Protein AF-A0A9D7FLX3-F1 (afdb_monomer_lite)

Foldseek 3Di:
DDPPDDDPDDDPPDPDDDPLQPVQQVQVVVVHGCCVVPVPRDHHDPVSNDPPD

Structure (mmCIF, N/CA/C/O backbone):
data_AF-A0A9D7FLX3-F1
#
_entry.id   AF-A0A9D7FLX3-F1
#
loop_
_atom_site.group_PDB
_atom_site.id
_atom_site.type_symbol
_atom_site.label_atom_id
_atom_site.label_alt_id
_atom_site.label_comp_id
_atom_site.label_asym_id
_atom_site.label_entity_id
_atom_site.label_seq_id
_atom_site.pdbx_PDB_ins_code
_atom_site.Cartn_x
_atom_site.Cartn_y
_atom_site.Cartn_z
_atom_site.occupancy
_atom_site.B_iso_or_equiv
_atom_site.auth_seq_id
_atom_site.auth_comp_id
_atom_site.auth_asym_id
_atom_site.auth_atom_id
_atom_site.pdbx_PDB_model_num
ATOM 1 N N . MET A 1 1 ? 11.746 -10.697 -12.140 1.00 63.75 1 MET A N 1
ATOM 2 C CA . MET A 1 1 ? 10.462 -11.137 -12.724 1.00 63.75 1 MET A CA 1
ATOM 3 C C . MET A 1 1 ? 10.770 -12.315 -13.630 1.00 63.75 1 MET A C 1
ATOM 5 O O . MET A 1 1 ? 11.783 -12.252 -14.315 1.00 63.75 1 MET A O 1
ATOM 9 N N . GLY A 1 2 ? 10.020 -13.414 -13.516 1.00 82.31 2 GLY A N 1
ATOM 10 C CA . GLY A 1 2 ? 10.267 -14.613 -14.327 1.00 82.31 2 GLY A CA 1
ATOM 11 C C . GLY A 1 2 ? 9.911 -14.389 -15.801 1.00 82.31 2 GLY A C 1
ATOM 12 O O . GLY A 1 2 ? 9.356 -13.338 -16.125 1.00 82.31 2 GLY A O 1
ATOM 13 N N . PRO A 1 3 ? 10.178 -15.365 -16.686 1.00 89.75 3 PRO A N 1
ATOM 14 C CA . PRO A 1 3 ? 9.768 -15.285 -18.092 1.00 89.75 3 PRO A CA 1
ATOM 15 C C . PRO A 1 3 ? 8.256 -15.042 -18.255 1.00 89.75 3 PRO A C 1
ATOM 17 O O . PRO A 1 3 ? 7.841 -14.392 -19.208 1.00 89.75 3 PRO A O 1
ATOM 20 N N . ASP A 1 4 ? 7.452 -15.479 -17.281 1.00 91.12 4 ASP A N 1
ATOM 21 C CA . ASP A 1 4 ? 5.990 -15.349 -17.277 1.00 91.12 4 ASP A CA 1
ATOM 22 C C . ASP A 1 4 ? 5.476 -14.014 -16.711 1.00 91.12 4 ASP A C 1
ATOM 24 O O . ASP A 1 4 ? 4.270 -13.809 -16.582 1.00 91.12 4 ASP A O 1
ATOM 28 N N . THR A 1 5 ? 6.361 -13.097 -16.309 1.00 85.88 5 THR A N 1
ATOM 29 C CA . THR A 1 5 ? 5.970 -11.794 -15.754 1.00 85.88 5 THR A CA 1
ATOM 30 C C . THR A 1 5 ? 6.572 -10.672 -16.600 1.00 85.88 5 THR A C 1
ATOM 32 O O . THR A 1 5 ? 7.770 -10.401 -16.476 1.00 85.88 5 THR A O 1
ATOM 35 N N . PRO A 1 6 ? 5.764 -9.999 -17.442 1.00 85.94 6 PRO A N 1
ATOM 36 C CA . PRO A 1 6 ? 6.227 -8.877 -18.248 1.00 85.94 6 PRO A CA 1
ATOM 37 C C . PRO A 1 6 ? 6.861 -7.783 -17.385 1.00 85.94 6 PRO A C 1
ATOM 39 O O . PRO A 1 6 ? 6.340 -7.427 -16.326 1.00 85.94 6 PRO A O 1
ATOM 42 N N . ALA A 1 7 ? 7.977 -7.220 -17.850 1.00 85.69 7 ALA A N 1
ATOM 43 C CA . ALA A 1 7 ? 8.583 -6.068 -17.200 1.00 85.69 7 ALA A CA 1
ATOM 44 C C . ALA A 1 7 ? 7.705 -4.830 -17.434 1.00 85.69 7 ALA A C 1
ATOM 46 O O . ALA A 1 7 ? 7.560 -4.371 -18.563 1.00 85.69 7 ALA A O 1
ATOM 47 N N . LEU A 1 8 ? 7.142 -4.277 -16.359 1.00 87.00 8 LEU A N 1
ATOM 48 C CA . LEU A 1 8 ? 6.325 -3.058 -16.415 1.00 87.00 8 LEU A CA 1
ATOM 49 C C . LEU A 1 8 ? 7.158 -1.763 -16.430 1.00 87.00 8 LEU A C 1
ATOM 51 O O . LEU A 1 8 ? 6.600 -0.686 -16.612 1.00 87.00 8 LEU A O 1
ATOM 55 N N . GLY A 1 9 ? 8.477 -1.865 -16.241 1.00 90.00 9 GLY A N 1
ATOM 56 C CA . GLY A 1 9 ? 9.374 -0.714 -16.145 1.00 90.00 9 GLY A CA 1
ATOM 57 C C . GLY A 1 9 ? 9.181 0.107 -14.868 1.00 90.00 9 GLY A C 1
ATOM 58 O O . GLY A 1 9 ? 8.511 -0.310 -13.920 1.00 90.00 9 GLY A O 1
ATOM 59 N N . GLU A 1 10 ? 9.813 1.277 -14.839 1.00 91.50 10 GLU A N 1
ATOM 60 C CA . GLU A 1 10 ? 9.623 2.279 -13.792 1.00 91.50 10 GLU A CA 1
ATOM 61 C C . GLU A 1 10 ? 8.454 3.215 -14.122 1.00 91.50 10 GLU A C 1
ATOM 63 O O . GLU A 1 10 ? 8.105 3.425 -15.283 1.00 91.50 10 GLU A O 1
ATOM 68 N N . ARG A 1 11 ? 7.847 3.801 -13.085 1.00 90.19 11 ARG A N 1
ATOM 69 C CA . ARG A 1 11 ? 6.812 4.831 -13.223 1.00 90.19 11 ARG A CA 1
ATOM 70 C C . ARG A 1 11 ? 7.372 6.159 -12.731 1.00 90.19 11 ARG A C 1
ATOM 72 O O . ARG A 1 11 ? 8.001 6.208 -11.679 1.00 90.19 11 ARG A O 1
ATOM 79 N N . SER A 1 12 ? 7.098 7.224 -13.472 1.00 92.50 12 SER A N 1
ATOM 80 C CA . SER A 1 12 ? 7.507 8.596 -13.161 1.00 92.50 12 SER A CA 1
ATOM 81 C C . SER A 1 12 ? 6.302 9.530 -13.259 1.00 92.50 12 SER A C 1
ATOM 83 O O . SER A 1 12 ? 5.286 9.154 -13.837 1.00 92.50 12 SER A O 1
ATOM 85 N N . GLN A 1 13 ? 6.409 10.738 -12.691 1.00 93.12 13 GLN A N 1
ATOM 86 C CA . GLN A 1 13 ? 5.326 11.741 -12.678 1.00 93.12 13 GLN A CA 1
ATOM 87 C C . GLN A 1 13 ? 4.024 11.245 -12.016 1.00 93.12 13 GLN A C 1
ATOM 89 O O . GLN A 1 13 ? 2.928 11.664 -12.374 1.00 93.12 13 GLN A O 1
ATOM 94 N N . VAL A 1 14 ? 4.148 10.345 -11.039 1.00 90.94 14 VAL A N 1
ATOM 95 C CA 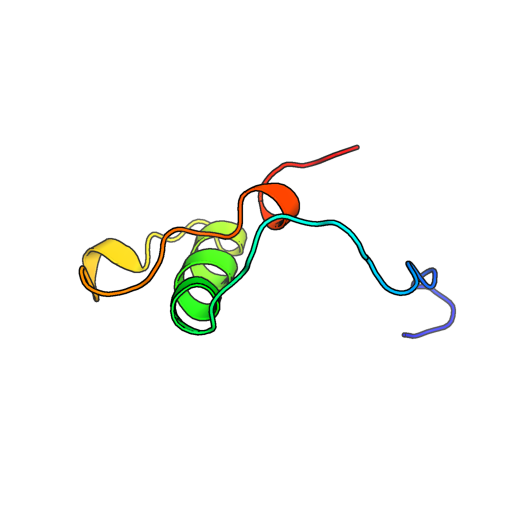. VAL A 1 14 ? 3.027 9.865 -10.223 1.00 90.94 14 VAL A CA 1
ATOM 96 C C . VAL A 1 14 ? 2.831 10.754 -8.998 1.00 90.94 14 VAL A C 1
ATOM 98 O O . VAL A 1 14 ? 3.749 11.462 -8.578 1.00 90.94 14 VAL A O 1
ATOM 101 N N . GLU A 1 15 ? 1.644 10.691 -8.397 1.00 92.12 15 GLU A N 1
ATOM 102 C CA . GLU A 1 15 ? 1.410 11.298 -7.087 1.00 92.12 15 GLU A CA 1
ATOM 103 C C . GLU A 1 15 ? 2.415 10.780 -6.050 1.00 92.12 15 GLU A C 1
ATOM 105 O O . GLU A 1 15 ? 2.850 9.625 -6.093 1.00 92.12 15 GLU A O 1
ATOM 110 N N . ALA A 1 16 ? 2.781 11.647 -5.104 1.00 93.31 16 ALA A N 1
ATOM 111 C CA . ALA A 1 16 ? 3.718 11.294 -4.051 1.00 93.31 16 ALA A CA 1
ATOM 112 C C . ALA A 1 16 ? 3.160 10.142 -3.203 1.00 93.31 16 ALA A C 1
ATOM 114 O O . ALA A 1 16 ? 2.100 10.254 -2.589 1.00 93.31 16 ALA A O 1
ATOM 115 N N . VAL A 1 17 ? 3.915 9.048 -3.144 1.00 95.00 17 VAL A N 1
ATOM 116 C CA . VAL A 1 17 ? 3.633 7.904 -2.277 1.00 95.00 17 VAL A CA 1
ATOM 117 C C . VAL A 1 17 ? 4.535 7.949 -1.054 1.00 95.00 17 VAL A C 1
ATOM 119 O O . VAL A 1 17 ? 5.688 8.379 -1.118 1.00 95.00 17 VAL A O 1
ATOM 122 N N . THR A 1 18 ? 4.020 7.484 0.077 1.00 95.88 18 THR A N 1
ATOM 123 C CA . THR A 1 18 ? 4.756 7.451 1.344 1.00 95.88 18 THR A CA 1
ATOM 124 C C . THR A 1 18 ? 4.833 6.030 1.891 1.00 95.88 18 THR A C 1
ATOM 126 O O . THR A 1 18 ? 3.963 5.194 1.639 1.00 95.88 18 T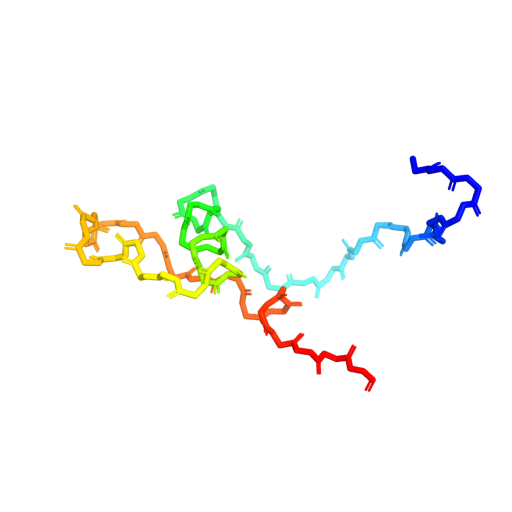HR A O 1
ATOM 129 N N . LEU A 1 19 ? 5.868 5.748 2.688 1.00 96.88 19 LEU A N 1
ATOM 130 C CA . LEU A 1 19 ? 6.074 4.419 3.272 1.00 96.88 19 LEU A CA 1
ATOM 131 C C . LEU A 1 19 ? 4.897 3.977 4.162 1.00 96.88 19 LEU A C 1
ATOM 133 O O . LEU A 1 19 ? 4.581 2.789 4.222 1.00 96.88 19 LEU A O 1
ATOM 137 N N . SER A 1 20 ? 4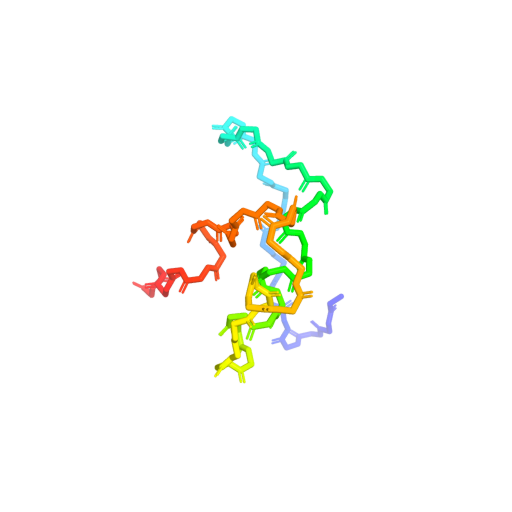.199 4.920 4.805 1.00 97.12 20 SER A N 1
ATOM 138 C CA . SER A 1 20 ? 3.055 4.628 5.680 1.00 97.12 20 SER A CA 1
ATOM 139 C C . SER A 1 20 ? 1.854 4.019 4.944 1.00 97.12 20 SER A C 1
ATOM 141 O O . SER A 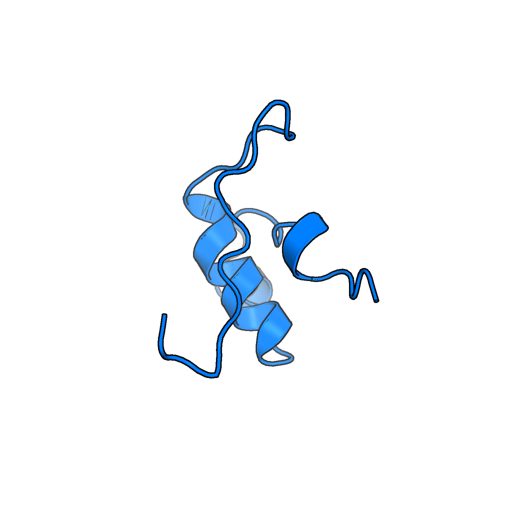1 20 ? 0.979 3.451 5.594 1.00 97.12 20 SER A O 1
ATOM 143 N N . GLN A 1 21 ? 1.808 4.090 3.609 1.00 97.69 21 GLN A N 1
ATOM 144 C CA . GLN A 1 21 ? 0.729 3.534 2.782 1.00 97.69 21 GLN A CA 1
ATOM 145 C C . GLN A 1 21 ? 0.944 2.060 2.411 1.00 97.69 21 GLN A C 1
ATOM 147 O O . GLN A 1 21 ? 0.009 1.396 1.951 1.00 97.69 21 GLN A O 1
ATOM 152 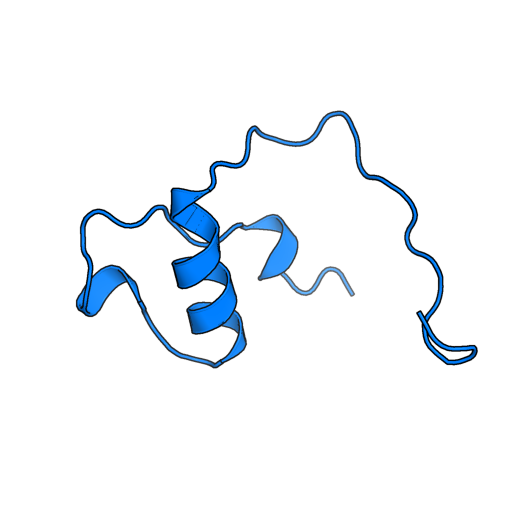N N . VAL A 1 22 ? 2.156 1.521 2.594 1.00 96.88 22 VAL A N 1
ATOM 153 C CA . VAL A 1 22 ? 2.517 0.173 2.118 1.00 96.88 22 VAL A CA 1
ATOM 154 C C . VAL A 1 22 ? 1.671 -0.904 2.797 1.00 96.88 22 VAL A C 1
ATOM 156 O O . VAL A 1 22 ? 1.074 -1.735 2.114 1.00 96.88 22 VAL A O 1
ATOM 159 N N . ALA A 1 23 ? 1.554 -0.860 4.128 1.00 97.38 23 ALA A N 1
ATOM 160 C CA . ALA A 1 23 ? 0.791 -1.853 4.885 1.00 97.38 23 ALA A CA 1
ATOM 161 C C . ALA A 1 23 ? -0.702 -1.845 4.517 1.00 97.38 23 ALA A C 1
ATOM 163 O O . ALA A 1 23 ? -1.289 -2.904 4.296 1.00 97.38 23 ALA A O 1
ATOM 164 N N . ALA A 1 24 ? -1.298 -0.656 4.378 1.00 97.62 24 ALA A N 1
ATOM 165 C CA . ALA A 1 24 ? -2.692 -0.515 3.968 1.00 97.62 24 ALA A CA 1
ATOM 166 C C . ALA A 1 24 ? -2.927 -1.039 2.543 1.00 97.62 24 ALA A C 1
ATOM 168 O O . ALA A 1 24 ? -3.897 -1.752 2.308 1.00 97.62 24 ALA A O 1
ATOM 169 N N . THR A 1 25 ? -2.000 -0.780 1.617 1.00 97.75 25 THR A N 1
ATOM 170 C CA . THR A 1 25 ? -2.080 -1.277 0.232 1.00 97.75 25 THR A CA 1
ATOM 171 C C . THR A 1 25 ? -2.060 -2.805 0.175 1.00 97.75 25 THR A C 1
ATOM 173 O O . THR A 1 25 ? -2.915 -3.408 -0.471 1.00 97.75 25 THR A O 1
ATOM 176 N N . ILE A 1 26 ? -1.130 -3.443 0.896 1.00 97.19 26 ILE A N 1
ATOM 177 C CA . ILE A 1 26 ? -1.045 -4.911 0.971 1.00 97.19 26 ILE A CA 1
ATOM 178 C C . ILE A 1 26 ? -2.322 -5.488 1.588 1.00 97.19 26 ILE A C 1
ATOM 180 O O . ILE A 1 26 ? -2.883 -6.444 1.057 1.00 97.19 26 ILE A O 1
ATOM 184 N N . ALA A 1 27 ? -2.809 -4.902 2.685 1.00 96.94 27 ALA A N 1
ATOM 185 C CA . ALA A 1 27 ? -4.027 -5.366 3.336 1.00 96.94 27 ALA A CA 1
ATOM 186 C C . ALA A 1 27 ? -5.237 -5.296 2.399 1.00 96.94 27 ALA A C 1
ATOM 188 O O . ALA A 1 27 ? -5.971 -6.279 2.300 1.00 96.94 27 ALA A O 1
ATOM 189 N N . THR A 1 28 ? -5.404 -4.198 1.655 1.00 96.88 28 THR A N 1
ATOM 190 C CA . THR A 1 28 ? -6.501 -4.058 0.689 1.00 96.88 28 TH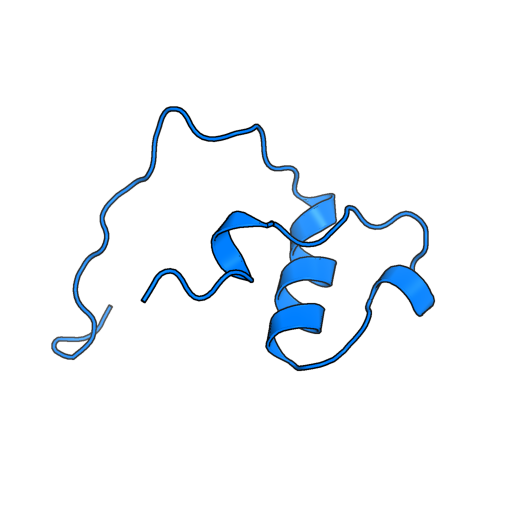R A CA 1
ATOM 191 C C . THR A 1 28 ? -6.434 -5.108 -0.421 1.00 96.88 28 THR A C 1
ATOM 193 O O . THR A 1 28 ? -7.462 -5.709 -0.729 1.00 96.88 28 THR A O 1
ATOM 196 N N . LEU A 1 29 ? -5.248 -5.417 -0.964 1.00 96.12 29 LEU A N 1
ATOM 197 C CA . LEU A 1 29 ? -5.080 -6.492 -1.959 1.00 96.12 29 LEU A CA 1
ATOM 198 C C . LEU A 1 29 ? -5.463 -7.881 -1.415 1.00 96.12 29 LEU A C 1
ATOM 200 O O . LEU A 1 29 ? -5.852 -8.761 -2.178 1.00 96.12 29 LEU A O 1
ATOM 204 N N . LEU A 1 30 ? -5.386 -8.067 -0.096 1.00 96.19 30 LEU A N 1
ATOM 205 C CA . LEU A 1 30 ? -5.798 -9.284 0.607 1.00 96.19 30 LEU A CA 1
ATOM 206 C C . LEU A 1 30 ? -7.258 -9.239 1.100 1.00 96.19 30 LEU A C 1
ATOM 208 O O . LEU A 1 30 ? -7.669 -10.126 1.852 1.00 96.19 30 LEU A O 1
ATOM 212 N N . GLY A 1 31 ? -8.035 -8.212 0.735 1.00 95.75 31 GLY A N 1
ATOM 213 C CA . GLY A 1 31 ? -9.421 -8.035 1.185 1.00 95.75 31 GLY A CA 1
ATOM 214 C C . GLY A 1 31 ? -9.553 -7.651 2.664 1.00 95.75 31 GLY A C 1
ATOM 215 O O . GLY A 1 31 ? -10.559 -7.962 3.299 1.00 95.75 31 GLY A O 1
ATOM 216 N N . LYS A 1 32 ? -8.525 -7.021 3.238 1.00 96.88 32 LYS A N 1
ATOM 217 C CA . LYS A 1 32 ? -8.468 -6.572 4.635 1.00 96.88 32 LYS A CA 1
ATOM 218 C C . LYS A 1 32 ? -8.366 -5.048 4.719 1.00 96.88 32 LYS A C 1
ATOM 220 O O . LYS A 1 32 ? -7.940 -4.382 3.779 1.00 96.88 32 LYS A O 1
ATOM 225 N N . ASP A 1 33 ? -8.691 -4.515 5.891 1.00 96.06 33 ASP A N 1
ATOM 226 C CA . ASP A 1 33 ? -8.545 -3.098 6.220 1.00 96.06 33 ASP A CA 1
ATOM 227 C C . ASP A 1 33 ? -7.516 -2.928 7.347 1.00 96.06 33 ASP A C 1
ATOM 229 O O . ASP A 1 33 ? -7.774 -3.251 8.507 1.00 96.06 33 ASP A O 1
ATOM 233 N N . PHE A 1 34 ? -6.316 -2.455 6.999 1.00 96.69 34 PHE A N 1
ATOM 234 C CA . PHE A 1 34 ? -5.247 -2.236 7.978 1.00 96.69 34 PHE A CA 1
ATOM 235 C C . PHE A 1 34 ? -5.507 -1.017 8.865 1.00 96.69 34 PHE A C 1
ATOM 237 O O . PHE A 1 34 ? -5.058 -0.983 10.013 1.00 96.69 34 PHE A O 1
ATOM 244 N N . ASN A 1 35 ? -6.247 -0.026 8.365 1.00 96.75 35 ASN A N 1
ATOM 245 C CA . ASN A 1 35 ? -6.510 1.207 9.096 1.00 96.75 35 ASN A CA 1
ATOM 246 C C . ASN A 1 35 ? -7.393 0.963 10.333 1.00 96.75 35 ASN A C 1
ATOM 248 O O . ASN A 1 35 ? -7.312 1.739 11.283 1.00 96.75 35 ASN A O 1
ATOM 252 N N . GLN A 1 36 ? -8.147 -0.145 10.386 1.00 97.12 36 GLN A N 1
ATOM 253 C CA . GLN A 1 36 ? -8.858 -0.583 11.599 1.00 97.12 36 GLN A CA 1
ATOM 254 C C . GLN A 1 36 ? -7.919 -0.963 12.751 1.00 97.12 36 GLN A C 1
ATOM 256 O O . GLN A 1 36 ? -8.264 -0.764 13.913 1.00 97.12 36 GLN A O 1
ATOM 261 N N . PHE A 1 37 ? -6.732 -1.493 12.445 1.00 95.19 37 PHE A N 1
ATOM 262 C CA . PHE A 1 37 ? -5.742 -1.906 13.446 1.00 95.19 37 PHE A CA 1
ATOM 263 C C . PHE A 1 37 ? -4.710 -0.812 13.727 1.00 95.19 37 PHE A C 1
ATOM 265 O O . PHE A 1 37 ? -4.182 -0.722 14.834 1.00 95.19 37 PHE A O 1
ATOM 272 N N . SER A 1 38 ? -4.419 0.025 12.730 1.00 95.38 38 SER A N 1
ATOM 273 C CA . SER A 1 38 ? -3.504 1.157 12.851 1.00 95.38 38 SER A CA 1
ATOM 274 C C . SER A 1 38 ? -4.094 2.394 12.164 1.00 95.38 38 SER A C 1
ATOM 276 O O . SER A 1 38 ? -3.828 2.640 10.985 1.00 95.38 38 SER A O 1
ATOM 278 N N . PRO A 1 39 ? -4.874 3.214 12.892 1.00 94.31 39 PRO A N 1
ATOM 279 C CA . PRO A 1 39 ? -5.516 4.406 12.329 1.00 94.31 39 PRO A CA 1
ATOM 280 C C . PRO A 1 39 ? -4.531 5.459 11.803 1.00 94.31 39 PRO A C 1
ATOM 282 O O . PRO A 1 39 ? -4.908 6.308 11.002 1.00 94.31 39 PRO A O 1
ATOM 285 N N . GLN A 1 40 ? -3.271 5.409 12.248 1.00 95.56 40 GLN A N 1
ATOM 286 C CA . GLN A 1 40 ? -2.198 6.309 11.810 1.00 95.56 40 GLN A CA 1
ATOM 287 C C . GLN A 1 40 ? -1.541 5.881 10.489 1.00 95.56 40 GLN A C 1
ATOM 289 O O . GLN A 1 40 ? -0.741 6.637 9.936 1.00 95.56 40 GLN A O 1
ATOM 294 N N . ALA A 1 41 ? -1.838 4.681 9.980 1.00 96.88 41 ALA A N 1
ATOM 295 C CA . ALA A 1 41 ? -1.333 4.243 8.687 1.00 96.88 41 ALA A CA 1
ATOM 296 C C . ALA A 1 41 ? -1.865 5.136 7.555 1.00 96.88 41 ALA A C 1
ATOM 298 O O . ALA A 1 41 ? -2.985 5.651 7.607 1.00 96.88 41 ALA A O 1
ATOM 299 N N . GLY A 1 42 ? -1.067 5.295 6.499 1.00 96.81 42 GLY A N 1
ATOM 300 C CA . GLY A 1 42 ? -1.508 5.975 5.287 1.00 96.81 42 GLY A CA 1
ATOM 301 C C . GLY A 1 42 ? -2.629 5.197 4.593 1.00 96.81 42 GLY A C 1
ATOM 302 O O . GLY A 1 42 ? -2.790 3.995 4.803 1.00 96.81 42 GLY A O 1
ATOM 303 N N . LYS A 1 43 ? -3.407 5.874 3.743 1.00 96.12 43 LYS A N 1
ATOM 304 C CA . LYS A 1 43 ? -4.420 5.210 2.907 1.00 96.12 43 LYS A CA 1
ATOM 305 C C . LYS A 1 43 ? -3.750 4.313 1.852 1.00 96.12 43 LYS A C 1
ATOM 307 O O . LYS A 1 43 ? -2.658 4.663 1.396 1.00 96.12 43 LYS A O 1
ATOM 312 N N . PRO A 1 44 ? -4.398 3.219 1.412 1.00 96.88 44 PRO A N 1
ATOM 313 C CA . PRO A 1 44 ? -3.912 2.402 0.299 1.00 96.88 44 PRO A CA 1
ATOM 314 C C . PRO A 1 44 ? -3.552 3.237 -0.941 1.00 96.88 44 PRO A C 1
ATOM 316 O O . PRO A 1 44 ? -4.217 4.232 -1.239 1.00 96.88 44 PRO A O 1
ATOM 319 N N . ILE A 1 45 ? -2.512 2.833 -1.675 1.00 95.94 45 ILE A N 1
ATOM 320 C CA . ILE A 1 45 ? -2.094 3.503 -2.914 1.00 95.94 45 ILE A CA 1
ATOM 321 C C . ILE A 1 45 ? -3.142 3.221 -3.998 1.00 95.94 45 ILE A C 1
ATOM 323 O O . ILE A 1 45 ? -3.247 2.096 -4.486 1.00 95.94 45 ILE A O 1
ATOM 327 N N . ALA A 1 46 ? -3.899 4.252 -4.385 1.00 93.31 46 ALA A N 1
ATOM 328 C CA . ALA A 1 46 ? -5.045 4.138 -5.291 1.00 93.31 46 ALA A CA 1
ATOM 329 C C . ALA A 1 46 ? -4.697 3.457 -6.629 1.00 93.31 46 ALA A C 1
ATOM 331 O O . ALA A 1 46 ? -5.390 2.537 -7.055 1.00 93.31 46 ALA A O 1
ATOM 332 N N . SER A 1 47 ? -3.572 3.832 -7.242 1.00 90.81 47 SER A N 1
ATOM 333 C CA . SER A 1 47 ? -3.108 3.282 -8.527 1.00 90.81 47 SER A CA 1
ATOM 334 C C . SER A 1 47 ? -2.642 1.819 -8.475 1.00 90.81 47 SER A C 1
ATOM 336 O O . SER A 1 47 ? -2.307 1.248 -9.511 1.00 90.81 47 SER A O 1
ATOM 338 N N . VAL A 1 48 ? -2.578 1.209 -7.286 1.00 92.06 48 VAL A N 1
ATOM 339 C CA . VAL A 1 48 ? -2.246 -0.214 -7.093 1.00 92.06 48 VAL A CA 1
ATOM 340 C C . VAL A 1 48 ? -3.503 -1.051 -6.841 1.00 92.06 48 VAL A C 1
ATOM 342 O O . VAL A 1 48 ? -3.542 -2.220 -7.215 1.00 92.06 48 VAL A O 1
ATOM 345 N N . ILE A 1 49 ? -4.523 -0.469 -6.201 1.00 91.69 49 ILE A N 1
ATOM 346 C CA . ILE A 1 49 ? -5.769 -1.168 -5.843 1.00 91.69 49 ILE A CA 1
ATOM 347 C C . ILE A 1 49 ? -6.836 -1.094 -6.939 1.00 91.69 49 ILE A C 1
ATOM 349 O O . ILE A 1 49 ? -7.710 -1.959 -6.996 1.00 91.69 49 ILE A O 1
ATOM 353 N N . SER A 1 50 ? -6.768 -0.099 -7.822 1.00 77.00 50 SER A N 1
ATOM 354 C CA . SER A 1 50 ? -7.588 -0.069 -9.028 1.00 77.00 50 SER A CA 1
ATOM 355 C C . SER A 1 50 ? -7.069 -1.111 -10.016 1.00 77.00 50 SER A C 1
ATOM 357 O O . SER A 1 50 ? -5.911 -1.072 -10.428 1.00 77.00 50 SER A O 1
ATOM 359 N N . LYS A 1 51 ? -7.938 -2.045 -10.416 1.00 55.03 51 LYS A N 1
ATOM 360 C CA . LYS A 1 51 ? -7.748 -2.819 -11.645 1.00 55.03 51 LYS A CA 1
ATOM 361 C C . LYS A 1 51 ? -7.844 -1.837 -12.819 1.00 55.03 51 LYS A C 1
ATOM 363 O O . LYS A 1 51 ? -8.923 -1.652 -13.367 1.00 55.03 51 LYS A O 1
ATOM 368 N N . ASP A 1 52 ? -6.738 -1.207 -13.193 1.00 49.50 52 ASP A N 1
ATOM 369 C CA . ASP A 1 52 ? -6.551 -0.820 -14.591 1.00 49.50 52 ASP A CA 1
ATOM 370 C C . ASP A 1 52 ? -6.329 -2.135 -15.353 1.00 49.50 52 ASP A C 1
ATOM 372 O O . ASP A 1 52 ? -5.226 -2.689 -15.364 1.00 49.50 52 ASP A O 1
ATOM 376 N N . GLN A 1 53 ? -7.434 -2.714 -15.836 1.00 37.91 53 GLN A N 1
ATOM 377 C CA . GLN A 1 53 ? -7.425 -3.717 -16.900 1.00 37.91 53 GLN A CA 1
ATOM 378 C C . GLN A 1 53 ? -7.565 -3.015 -18.242 1.00 37.91 53 GLN A C 1
ATOM 380 O O . GLN A 1 53 ? -8.456 -2.143 -18.337 1.00 37.91 53 GLN A O 1
#

Radius of gyration: 13.11 Å; chains: 1; bounding box: 20×27×32 Å

pLDDT: mean 90.38, std 12.16, range [37.91, 97.75]

Sequence (53 aa):
MGPDTPALGERSQVEAVTLSQVAATIATLLGKDFNQFSPQAGKPIASVISKDQ

Secondary structure (DSSP, 8-state):
--TTS-------SPPPP-GGGHHHHHHHHTT--STTT-TTSPPP-HHHHS---